Protein AF-A0A0C2JNX7-F1 (afdb_monomer)

Foldseek 3Di:
DDPVVVVPDPPPPPPPVDDPVRLVVLLVVLVVQLVVCPVPCVPCVVSNVVSVVVNVVSVCVVVVVVD

Sequence (67 aa):
MSADELRGAATPPVAYALTDAERLALRDLLDEMVEATEDHVFWFGRAREAALEIRRRLTALLDGAEG

Mean predicted aligned error: 11.93 Å

Structure (mmCIF, N/CA/C/O backbone):
data_AF-A0A0C2JNX7-F1
#
_entry.id   AF-A0A0C2JNX7-F1
#
loop_
_atom_site.group_PDB
_atom_site.id
_atom_site.type_symbol
_atom_site.label_atom_id
_atom_site.label_alt_id
_atom_site.label_comp_id
_atom_site.label_asym_id
_atom_site.label_entity_id
_atom_site.label_seq_id
_atom_site.pdbx_PDB_ins_code
_atom_site.Cartn_x
_atom_site.Cartn_y
_atom_site.Cartn_z
_atom_site.occupancy
_atom_site.B_iso_or_equiv
_atom_site.auth_seq_id
_atom_site.auth_comp_id
_atom_site.auth_asym_id
_atom_site.auth_atom_id
_atom_site.pdbx_PDB_model_num
ATOM 1 N N . MET A 1 1 ? -5.048 -45.239 21.244 1.00 45.22 1 MET A N 1
ATOM 2 C CA . MET A 1 1 ? -4.981 -43.822 20.842 1.00 45.22 1 MET A CA 1
ATOM 3 C C . MET A 1 1 ? -5.684 -43.712 19.510 1.00 45.22 1 MET A C 1
ATOM 5 O O . MET A 1 1 ? -5.314 -44.433 18.588 1.00 45.22 1 MET A O 1
ATOM 9 N N . SER A 1 2 ? -6.780 -42.961 19.468 1.00 49.22 2 SER A N 1
ATOM 10 C CA . SER A 1 2 ? -7.713 -42.938 18.336 1.00 49.22 2 SER A CA 1
ATOM 11 C C . SER A 1 2 ? -7.439 -41.720 17.458 1.00 49.22 2 SER A C 1
ATOM 13 O O . SER A 1 2 ? -7.023 -40.680 17.958 1.00 49.22 2 SER A O 1
ATOM 15 N N . ALA A 1 3 ? -7.714 -41.830 16.155 1.00 52.50 3 ALA A N 1
ATOM 16 C CA . ALA A 1 3 ? -7.495 -40.776 15.153 1.00 52.50 3 ALA A CA 1
ATOM 17 C C . ALA A 1 3 ? -8.218 -39.438 15.442 1.00 52.50 3 ALA A C 1
ATOM 19 O O . ALA A 1 3 ? -7.958 -38.441 14.774 1.00 52.50 3 ALA A O 1
ATOM 20 N N . ASP A 1 4 ? -9.098 -39.415 16.444 1.00 51.62 4 ASP A N 1
ATOM 21 C CA . ASP A 1 4 ? -9.814 -38.233 16.921 1.00 51.62 4 ASP A CA 1
ATOM 22 C C . ASP A 1 4 ? -8.912 -37.270 17.723 1.00 51.62 4 ASP A C 1
ATOM 24 O O . ASP A 1 4 ? -9.090 -36.058 17.660 1.00 51.62 4 ASP A O 1
ATOM 28 N N . GLU A 1 5 ? -7.854 -37.774 18.375 1.00 48.94 5 GLU A N 1
ATOM 29 C CA . GLU A 1 5 ? -6.900 -36.947 19.142 1.00 48.94 5 GLU A CA 1
ATOM 30 C C . GLU A 1 5 ? -5.971 -36.116 18.233 1.00 48.94 5 GLU A C 1
ATOM 32 O O . GLU A 1 5 ? -5.434 -35.092 18.649 1.00 48.94 5 GLU A O 1
ATOM 37 N N . LEU A 1 6 ? -5.823 -36.503 16.959 1.00 52.00 6 LEU A N 1
ATOM 38 C CA . LEU A 1 6 ? -5.059 -35.748 15.954 1.00 52.00 6 LEU A CA 1
ATOM 39 C C . LEU A 1 6 ? -5.865 -34.604 15.318 1.00 52.00 6 LEU A C 1
ATOM 41 O O . LEU A 1 6 ? -5.307 -33.799 14.573 1.00 52.00 6 LEU A O 1
ATOM 45 N N . ARG A 1 7 ? -7.166 -34.493 15.617 1.00 51.47 7 ARG A N 1
ATOM 46 C CA . ARG A 1 7 ? -8.040 -33.420 15.114 1.00 51.47 7 ARG A CA 1
ATOM 47 C C . ARG A 1 7 ? -8.001 -32.158 15.998 1.00 51.47 7 ARG A C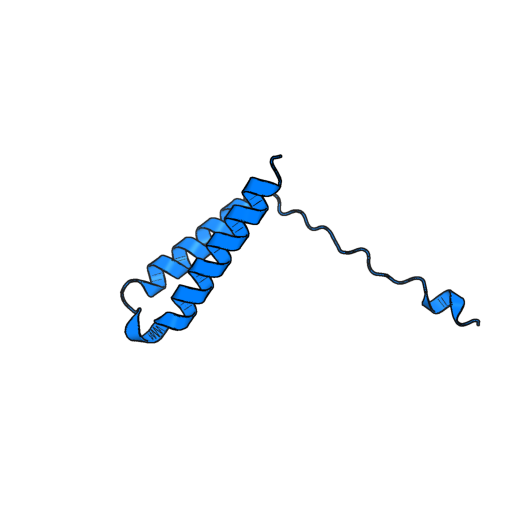 1
ATOM 49 O O . ARG A 1 7 ? -8.808 -31.252 15.822 1.00 51.47 7 ARG A O 1
ATOM 56 N N . GLY A 1 8 ? -7.058 -32.085 16.941 1.00 47.16 8 GLY A N 1
ATOM 57 C CA . GLY A 1 8 ? -6.944 -31.028 17.952 1.00 47.16 8 GLY A CA 1
ATOM 58 C C . GLY A 1 8 ? -5.900 -29.938 17.689 1.00 47.16 8 GLY A C 1
ATOM 59 O O . GLY A 1 8 ? -5.547 -29.225 18.621 1.00 47.16 8 GLY A O 1
ATOM 60 N N . ALA A 1 9 ? -5.381 -29.790 16.469 1.00 49.81 9 ALA A N 1
ATOM 61 C CA . ALA A 1 9 ? -4.441 -28.713 16.144 1.00 49.81 9 ALA A CA 1
ATOM 62 C C . ALA A 1 9 ? -4.770 -28.068 14.795 1.00 49.81 9 ALA A C 1
ATOM 64 O O . ALA A 1 9 ? -3.910 -27.895 13.934 1.00 49.81 9 ALA A O 1
ATOM 65 N N . ALA A 1 10 ? -6.030 -27.675 14.601 1.00 51.62 10 ALA A N 1
ATOM 66 C CA . ALA A 1 10 ? -6.251 -26.494 13.783 1.00 51.62 10 ALA A CA 1
ATOM 67 C C . ALA A 1 10 ? -5.622 -25.338 14.567 1.00 51.62 10 ALA A C 1
ATOM 69 O O . ALA A 1 10 ? -6.250 -24.797 15.475 1.00 51.62 10 ALA A O 1
ATOM 70 N N . THR A 1 11 ? -4.350 -25.032 14.289 1.00 53.06 11 THR A N 1
ATOM 71 C CA . THR A 1 11 ? -3.749 -23.761 14.689 1.00 53.06 11 THR A CA 1
ATOM 72 C C . THR A 1 11 ? -4.781 -22.703 14.319 1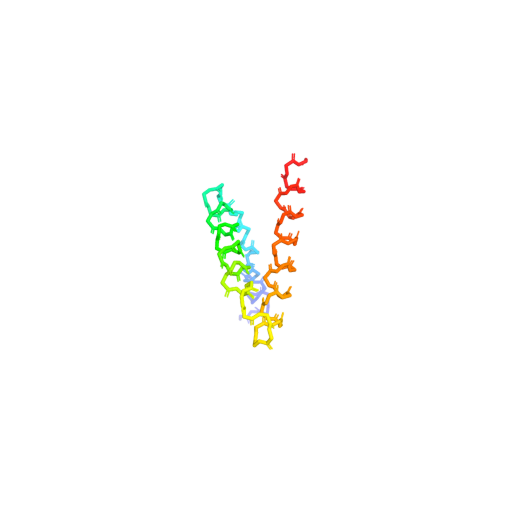.00 53.06 11 THR A C 1
ATOM 74 O O . THR A 1 11 ? -5.115 -22.618 13.130 1.00 53.06 11 THR A O 1
ATOM 77 N N . PRO A 1 12 ? -5.378 -21.979 15.287 1.00 51.78 12 PRO A N 1
ATOM 78 C CA . PRO A 1 12 ? -6.313 -20.925 14.934 1.00 51.78 12 PRO A CA 1
ATOM 79 C C . PRO A 1 12 ? -5.583 -20.030 13.931 1.00 51.78 12 PRO A C 1
ATOM 81 O O . PRO A 1 12 ? -4.383 -19.804 14.131 1.00 51.78 12 PRO A O 1
ATOM 84 N N . PRO A 1 13 ? -6.222 -19.577 12.832 1.00 56.22 13 PRO A N 1
ATOM 85 C CA . PRO A 1 13 ? -5.595 -18.571 11.996 1.00 56.22 13 PRO A CA 1
ATOM 86 C C . PRO A 1 13 ? -5.263 -17.455 12.965 1.00 56.22 13 PRO A C 1
ATOM 88 O O . PRO A 1 13 ? -6.169 -16.903 13.592 1.00 56.22 13 PRO A O 1
ATOM 91 N N . VAL A 1 14 ? -3.973 -17.239 13.219 1.00 58.44 14 VAL A N 1
ATOM 92 C CA . VAL A 1 14 ? -3.604 -16.201 14.154 1.00 58.44 14 VAL A CA 1
ATOM 93 C C . VAL A 1 14 ? -3.994 -14.938 13.425 1.00 58.44 14 VAL A C 1
ATOM 95 O O . VAL A 1 14 ? -3.336 -14.529 12.471 1.00 58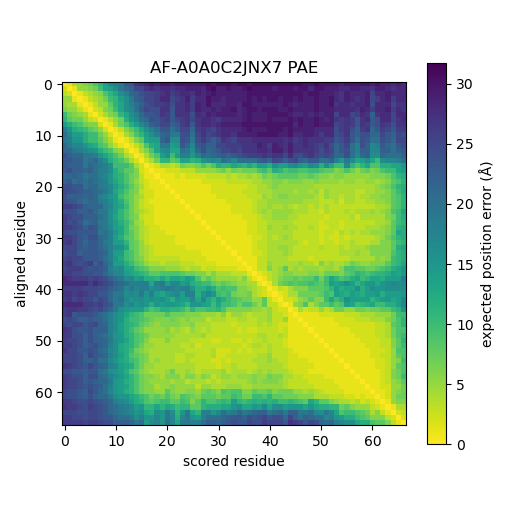.44 14 VAL A O 1
ATOM 98 N N . ALA A 1 15 ? -5.153 -14.402 13.789 1.00 61.12 15 ALA A N 1
ATOM 99 C CA . ALA A 1 15 ? -5.608 -13.111 13.349 1.00 61.12 15 ALA A CA 1
ATOM 100 C C . ALA A 1 15 ? -4.699 -12.113 14.060 1.00 61.12 15 ALA A C 1
ATOM 102 O O . ALA A 1 15 ? -5.086 -11.476 15.035 1.00 61.12 15 ALA A O 1
ATOM 103 N N . TYR A 1 16 ? -3.447 -12.033 13.608 1.00 63.22 16 TYR A N 1
ATOM 104 C CA . TYR A 1 16 ? -2.585 -10.904 13.884 1.00 63.22 16 TYR A CA 1
ATOM 105 C C . TYR A 1 16 ? -3.163 -9.752 13.074 1.00 63.22 16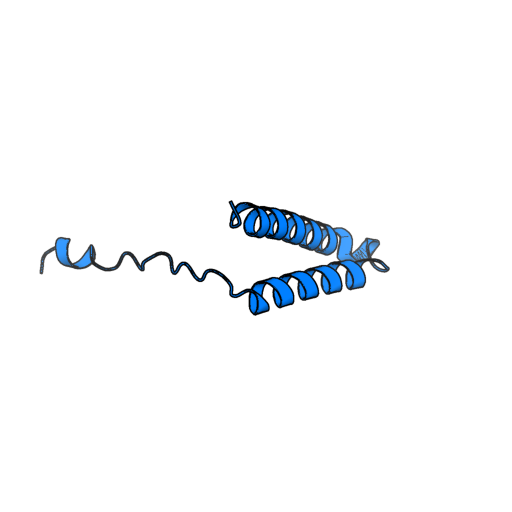 TYR A C 1
ATOM 107 O O . TYR A 1 16 ? -2.703 -9.423 11.982 1.00 63.22 16 TYR A O 1
ATOM 115 N N . ALA A 1 17 ? -4.262 -9.196 13.583 1.00 75.94 17 ALA A N 1
ATOM 116 C CA . ALA A 1 17 ? -4.681 -7.877 13.182 1.00 75.94 17 ALA A CA 1
ATOM 117 C C . ALA A 1 17 ? -3.500 -6.963 13.502 1.00 75.94 17 ALA A C 1
ATOM 119 O O . ALA A 1 17 ? -3.112 -6.839 14.663 1.00 75.94 17 ALA A O 1
ATOM 120 N N . LEU A 1 18 ? -2.900 -6.391 12.459 1.00 80.31 18 LEU A N 1
ATOM 121 C CA . LEU A 1 18 ? -1.823 -5.426 12.622 1.00 80.31 18 LEU A CA 1
ATOM 122 C C . LEU A 1 18 ? -2.324 -4.292 13.519 1.00 80.31 18 LEU A C 1
ATOM 124 O O . LEU A 1 18 ? -3.455 -3.817 13.355 1.00 80.31 18 LEU A O 1
ATOM 128 N N . THR A 1 19 ? -1.489 -3.859 14.450 1.00 86.56 19 THR A N 1
ATOM 129 C CA . THR A 1 19 ? -1.686 -2.606 15.182 1.00 86.56 19 THR A CA 1
ATOM 130 C C . THR A 1 19 ? -1.589 -1.417 14.226 1.00 86.56 19 THR A C 1
ATOM 132 O O . THR A 1 19 ? -1.003 -1.523 13.149 1.00 86.56 19 THR A O 1
ATOM 135 N N . ASP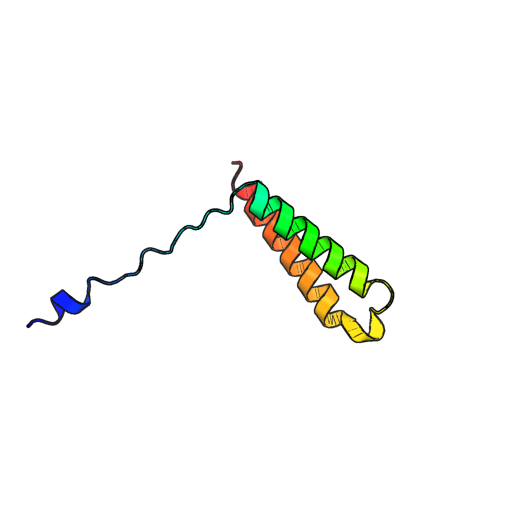 A 1 20 ? -2.120 -0.257 14.613 1.00 85.25 20 ASP A N 1
ATOM 136 C CA . ASP A 1 20 ? -2.029 0.958 13.787 1.00 85.25 20 ASP A CA 1
ATOM 137 C C . ASP A 1 20 ? -0.576 1.344 13.479 1.00 85.25 20 ASP A C 1
ATOM 139 O O . ASP A 1 20 ? -0.261 1.766 12.368 1.00 85.25 20 ASP A O 1
ATOM 143 N N . ALA A 1 21 ? 0.331 1.114 14.434 1.00 87.56 21 ALA A N 1
ATOM 144 C CA . ALA A 1 21 ? 1.761 1.337 14.255 1.00 87.56 21 ALA A CA 1
ATOM 145 C C . ALA A 1 21 ? 2.379 0.381 13.221 1.00 87.56 21 ALA A C 1
ATOM 147 O O . ALA A 1 21 ? 3.151 0.814 12.371 1.00 87.56 21 ALA A O 1
ATOM 148 N N . GLU A 1 22 ? 2.020 -0.905 13.247 1.00 86.50 22 GLU A N 1
ATOM 149 C CA . GLU A 1 22 ? 2.491 -1.879 12.251 1.00 86.50 22 GLU A CA 1
ATOM 150 C C . GLU A 1 22 ? 1.900 -1.605 10.861 1.00 86.50 22 GLU A C 1
ATOM 152 O O . GLU A 1 22 ? 2.585 -1.780 9.855 1.00 86.50 22 GLU A O 1
ATOM 157 N N . ARG A 1 23 ? 0.646 -1.134 10.791 1.00 86.94 23 ARG A N 1
ATOM 158 C CA . ARG A 1 23 ? 0.008 -0.707 9.534 1.00 86.94 23 ARG A CA 1
ATOM 159 C C . ARG A 1 23 ? 0.740 0.480 8.923 1.00 86.94 23 ARG A C 1
ATOM 161 O O . ARG A 1 23 ? 0.974 0.481 7.717 1.00 86.94 23 ARG A O 1
ATOM 168 N N . LEU A 1 24 ? 1.090 1.469 9.745 1.00 89.12 24 LEU A N 1
ATOM 169 C CA . LEU A 1 24 ? 1.851 2.637 9.315 1.00 89.12 24 LEU A CA 1
ATOM 170 C C . LEU A 1 24 ? 3.253 2.233 8.847 1.00 89.12 24 LEU A C 1
ATOM 172 O O . LEU A 1 24 ? 3.606 2.516 7.710 1.00 89.12 24 LEU A O 1
ATOM 176 N N . ALA A 1 25 ? 3.985 1.461 9.654 1.00 90.06 25 ALA A N 1
ATOM 177 C CA . ALA A 1 25 ? 5.327 0.996 9.303 1.00 90.06 25 ALA A CA 1
ATOM 178 C C . ALA A 1 25 ? 5.354 0.187 7.994 1.00 90.06 25 ALA A C 1
ATOM 180 O O . ALA A 1 25 ? 6.292 0.293 7.207 1.00 90.06 25 ALA A O 1
ATOM 181 N N . LEU A 1 26 ? 4.317 -0.617 7.735 1.00 88.44 26 LEU A N 1
ATOM 182 C CA . LEU A 1 26 ? 4.207 -1.373 6.491 1.00 88.44 26 LEU A CA 1
ATOM 183 C C . LEU A 1 26 ? 3.884 -0.478 5.284 1.00 88.44 26 LEU A C 1
ATOM 185 O O . LEU A 1 26 ? 4.370 -0.752 4.188 1.00 88.44 26 LEU A O 1
ATOM 189 N N . ARG A 1 27 ? 3.070 0.572 5.465 1.00 89.19 27 ARG A N 1
ATOM 190 C CA . ARG A 1 27 ? 2.806 1.574 4.419 1.00 89.19 27 ARG A CA 1
ATOM 191 C C . ARG A 1 27 ? 4.091 2.322 4.062 1.00 89.19 27 ARG A C 1
ATOM 193 O O . ARG A 1 27 ? 4.440 2.347 2.886 1.00 89.19 27 ARG A O 1
ATOM 200 N N . ASP A 1 28 ? 4.817 2.804 5.068 1.00 92.38 28 ASP A N 1
ATOM 201 C CA . ASP A 1 28 ? 6.072 3.540 4.889 1.00 92.38 28 ASP A CA 1
ATOM 202 C C . ASP A 1 28 ? 7.109 2.692 4.137 1.00 92.38 28 ASP A C 1
ATOM 204 O O . ASP A 1 28 ? 7.672 3.132 3.138 1.00 92.38 28 ASP A O 1
ATOM 208 N N . LEU A 1 29 ? 7.282 1.423 4.530 1.00 90.94 29 LEU A N 1
ATOM 209 C CA . LEU A 1 29 ? 8.195 0.501 3.849 1.00 90.94 29 LEU A CA 1
ATOM 210 C C . LEU A 1 29 ? 7.845 0.312 2.363 1.00 90.94 29 LEU A C 1
ATOM 212 O O . LEU A 1 29 ? 8.732 0.218 1.515 1.00 90.94 29 LEU A O 1
ATOM 216 N N . LEU A 1 30 ? 6.558 0.213 2.029 1.00 89.94 30 LEU A N 1
ATOM 217 C CA . LEU A 1 30 ? 6.130 0.042 0.640 1.00 89.94 30 LEU A CA 1
ATOM 218 C C . LEU A 1 30 ? 6.353 1.307 -0.184 1.00 89.94 30 LEU A C 1
ATOM 220 O O . LEU A 1 30 ? 6.709 1.197 -1.357 1.00 89.94 30 LEU A O 1
ATOM 224 N N . ASP A 1 31 ? 6.167 2.481 0.414 1.00 88.81 31 ASP A N 1
ATOM 225 C CA . ASP A 1 31 ? 6.461 3.752 -0.239 1.00 88.81 31 ASP A CA 1
ATOM 226 C C . ASP A 1 31 ? 7.969 3.905 -0.484 1.00 88.81 31 ASP A C 1
ATOM 228 O O . ASP A 1 31 ? 8.362 4.168 -1.622 1.00 88.81 31 ASP A O 1
ATOM 232 N N . GLU A 1 32 ? 8.817 3.572 0.496 1.00 90.00 32 GLU A N 1
ATOM 233 C CA . GLU A 1 32 ? 10.277 3.518 0.321 1.00 90.00 32 GLU A CA 1
ATOM 234 C C . GLU A 1 32 ? 10.687 2.556 -0.806 1.00 90.00 32 GLU A C 1
ATOM 236 O O . GLU A 1 32 ? 11.554 2.869 -1.623 1.00 90.00 32 GLU A O 1
ATOM 241 N N . MET A 1 33 ? 10.051 1.382 -0.900 1.00 86.00 33 MET A N 1
ATOM 242 C CA . MET A 1 33 ? 10.312 0.433 -1.986 1.00 86.00 33 MET A CA 1
ATOM 243 C C . MET A 1 33 ? 9.898 0.982 -3.355 1.00 86.00 33 MET A C 1
ATOM 245 O O . MET A 1 33 ? 10.577 0.720 -4.348 1.00 86.00 33 MET A O 1
ATOM 249 N N . VAL A 1 34 ? 8.793 1.724 -3.442 1.00 86.00 34 VAL A N 1
ATOM 250 C CA . VAL A 1 34 ? 8.367 2.356 -4.696 1.00 86.00 34 VAL A CA 1
ATOM 251 C C . VAL A 1 34 ? 9.360 3.446 -5.101 1.00 86.00 34 VAL A C 1
ATOM 253 O O . VAL A 1 34 ? 9.836 3.412 -6.237 1.00 86.00 34 VAL A O 1
ATOM 256 N N . GLU A 1 35 ? 9.734 4.334 -4.180 1.00 87.62 35 GLU A N 1
ATOM 257 C CA . GLU A 1 35 ? 10.713 5.405 -4.410 1.00 87.62 35 GLU A CA 1
ATOM 258 C C . GLU A 1 35 ? 12.089 4.850 -4.804 1.00 87.62 35 GLU A C 1
ATOM 260 O O . GLU A 1 35 ? 12.676 5.265 -5.803 1.00 87.62 35 GLU A O 1
ATOM 265 N N . ALA A 1 36 ? 12.579 3.816 -4.115 1.00 85.44 36 ALA A N 1
ATOM 266 C CA . ALA A 1 36 ? 13.858 3.178 -4.438 1.00 85.44 36 ALA A CA 1
ATOM 267 C C . ALA A 1 36 ? 13.889 2.561 -5.849 1.00 85.44 36 ALA A C 1
ATOM 269 O O . ALA A 1 36 ? 14.957 2.354 -6.432 1.00 85.44 36 ALA A O 1
ATOM 270 N N . THR A 1 37 ? 12.719 2.255 -6.414 1.00 83.69 37 THR A N 1
ATOM 271 C CA . THR A 1 37 ? 12.598 1.724 -7.775 1.00 83.69 37 THR A CA 1
ATOM 272 C C . THR A 1 37 ? 12.303 2.793 -8.825 1.00 83.69 37 THR A C 1
ATOM 274 O O . THR A 1 37 ? 12.279 2.462 -10.013 1.00 83.69 37 THR A O 1
ATOM 277 N N . GLU A 1 38 ? 12.100 4.057 -8.439 1.00 78.25 38 GLU A N 1
ATOM 278 C CA . GLU A 1 38 ? 11.651 5.114 -9.348 1.00 78.25 38 GLU A CA 1
ATOM 279 C C . GLU A 1 38 ? 12.683 5.503 -10.402 1.00 78.25 38 GLU A C 1
ATOM 281 O O . GLU A 1 38 ? 12.352 5.565 -11.587 1.00 78.25 38 GLU A O 1
ATOM 286 N N . ASP A 1 39 ? 13.943 5.630 -9.999 1.00 78.94 39 ASP A N 1
ATOM 287 C CA . ASP A 1 39 ? 15.050 5.972 -10.899 1.00 78.94 39 ASP A CA 1
ATOM 288 C C . ASP A 1 39 ? 15.668 4.743 -11.590 1.00 78.94 39 ASP A C 1
ATOM 290 O O . ASP A 1 39 ? 16.527 4.848 -12.470 1.00 78.94 39 ASP A O 1
ATOM 294 N N . HIS A 1 40 ? 15.218 3.543 -11.216 1.00 75.75 40 HIS A N 1
ATOM 295 C CA . HIS A 1 40 ? 15.814 2.277 -11.636 1.00 75.75 40 HIS A CA 1
ATOM 296 C C . HIS A 1 40 ? 14.793 1.289 -12.221 1.00 75.75 40 HIS A C 1
ATOM 298 O O . HIS A 1 40 ? 15.040 0.080 -12.260 1.00 75.75 40 HIS A O 1
ATOM 304 N N . VAL A 1 41 ? 13.663 1.789 -12.736 1.00 65.88 41 VAL A N 1
ATOM 305 C CA . VAL A 1 41 ? 12.549 0.981 -13.278 1.00 65.88 41 VAL A CA 1
ATOM 306 C C . VAL A 1 41 ? 13.002 -0.024 -14.335 1.00 65.88 41 VAL A C 1
ATOM 308 O O . VAL A 1 41 ? 12.494 -1.141 -14.374 1.00 65.88 41 VAL A O 1
ATOM 311 N N . PHE A 1 42 ? 13.990 0.325 -15.164 1.00 69.19 42 PHE A N 1
ATOM 312 C CA . PHE A 1 42 ? 14.537 -0.591 -16.170 1.00 69.19 42 PHE A CA 1
ATOM 313 C C . PHE A 1 42 ? 15.101 -1.887 -15.553 1.00 69.19 42 PHE A C 1
ATOM 315 O O . PHE A 1 42 ? 14.955 -2.960 -16.133 1.00 69.19 42 PHE A O 1
ATOM 322 N N . TRP A 1 43 ? 15.693 -1.807 -14.357 1.00 69.00 43 TRP A N 1
ATOM 323 C CA . TRP A 1 43 ? 16.279 -2.948 -13.646 1.00 69.00 43 TRP A CA 1
ATOM 324 C C . TRP A 1 43 ? 15.305 -3.586 -12.651 1.00 69.00 43 TRP A C 1
ATOM 326 O O . TRP A 1 43 ? 15.329 -4.801 -12.453 1.00 69.00 43 TRP A O 1
ATOM 336 N N . PHE A 1 44 ? 14.417 -2.783 -12.061 1.00 77.00 44 PHE A N 1
ATOM 337 C CA . PHE A 1 44 ? 13.537 -3.201 -10.968 1.00 77.00 44 PHE A CA 1
ATOM 338 C C . PHE A 1 44 ? 12.045 -3.176 -11.305 1.00 77.00 44 PHE A C 1
ATOM 340 O O . PHE A 1 44 ? 11.225 -3.255 -10.396 1.00 77.00 44 PHE A O 1
ATOM 347 N N . GLY A 1 45 ? 11.660 -3.135 -12.584 1.00 80.62 45 GLY A N 1
ATOM 348 C CA . GLY A 1 45 ? 10.256 -3.030 -13.004 1.00 80.62 45 GLY A CA 1
ATOM 349 C C . GLY A 1 45 ? 9.328 -4.045 -12.328 1.00 80.62 45 GLY A C 1
ATOM 350 O O . GLY A 1 45 ? 8.307 -3.663 -11.766 1.00 80.62 45 GLY A O 1
ATOM 351 N N . ARG A 1 46 ? 9.737 -5.320 -12.244 1.00 84.12 46 ARG A N 1
ATOM 352 C CA . ARG A 1 46 ? 8.962 -6.3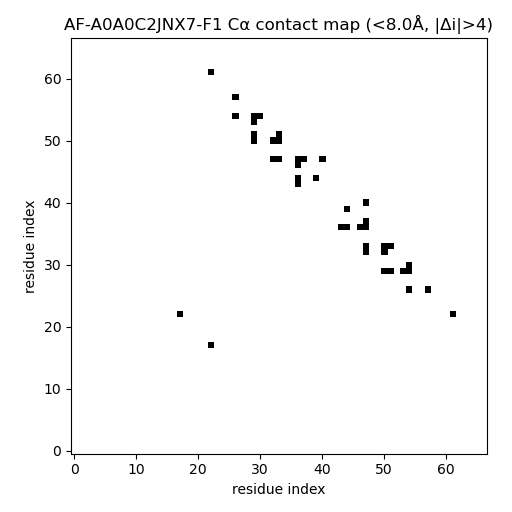57 -11.530 1.00 84.12 46 ARG A CA 1
ATOM 353 C C . ARG A 1 46 ? 8.857 -6.118 -10.022 1.00 84.12 46 ARG A C 1
ATOM 355 O O . ARG A 1 46 ? 7.834 -6.442 -9.429 1.00 84.12 46 ARG A O 1
ATOM 362 N N . ALA A 1 47 ? 9.905 -5.586 -9.395 1.00 82.62 47 ALA A N 1
ATOM 363 C CA . ALA A 1 47 ? 9.882 -5.263 -7.969 1.00 82.62 47 ALA A CA 1
ATOM 364 C C . ALA A 1 47 ? 8.978 -4.051 -7.698 1.00 82.62 47 ALA A C 1
ATOM 366 O O . ALA A 1 47 ? 8.200 -4.078 -6.748 1.00 82.62 47 ALA A O 1
ATOM 367 N N . ARG A 1 48 ? 9.003 -3.047 -8.584 1.00 84.75 48 ARG A N 1
ATOM 368 C CA . ARG A 1 48 ? 8.096 -1.895 -8.544 1.00 84.75 48 ARG A CA 1
ATOM 369 C C . ARG A 1 48 ? 6.638 -2.319 -8.684 1.00 84.75 48 ARG A C 1
ATOM 371 O O . ARG A 1 48 ? 5.803 -1.923 -7.879 1.00 84.75 48 ARG A O 1
ATOM 378 N N . GLU A 1 49 ? 6.329 -3.145 -9.680 1.00 88.75 49 GLU A N 1
ATOM 379 C CA . GLU A 1 49 ? 4.974 -3.669 -9.891 1.00 88.75 49 GLU A CA 1
ATOM 380 C C . GLU A 1 49 ? 4.478 -4.457 -8.676 1.00 88.75 49 GLU A C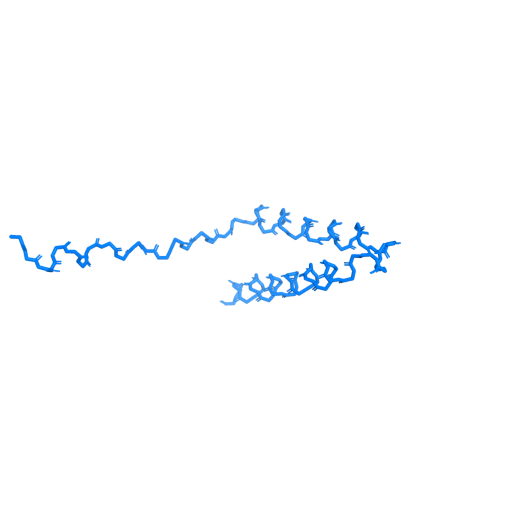 1
ATOM 382 O O . GLU A 1 49 ? 3.341 -4.271 -8.241 1.00 88.75 49 GLU A O 1
ATOM 387 N N . ALA A 1 50 ? 5.3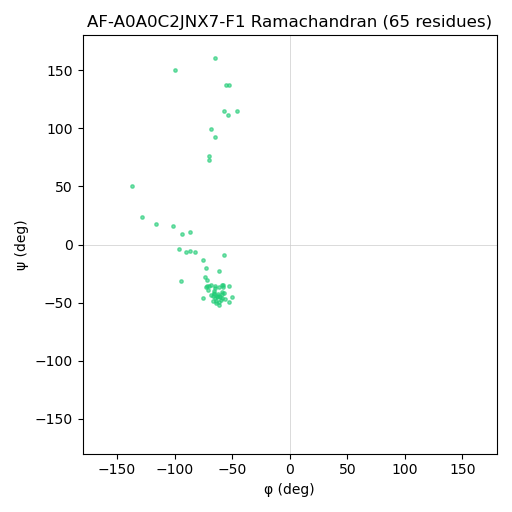40 -5.288 -8.083 1.00 87.94 50 ALA A N 1
ATOM 388 C CA . ALA A 1 50 ? 5.010 -6.019 -6.867 1.00 87.94 50 ALA A CA 1
ATOM 389 C C . ALA A 1 50 ? 4.751 -5.077 -5.680 1.00 87.94 50 ALA A C 1
ATOM 391 O O . ALA A 1 50 ? 3.750 -5.249 -4.987 1.00 87.94 50 ALA A O 1
ATOM 392 N N . ALA A 1 51 ? 5.598 -4.065 -5.463 1.00 86.75 51 ALA A N 1
ATOM 393 C CA . ALA A 1 51 ? 5.418 -3.088 -4.389 1.00 86.75 51 ALA A CA 1
ATOM 394 C C . ALA A 1 51 ? 4.102 -2.305 -4.543 1.00 86.75 51 ALA A C 1
ATOM 396 O O . ALA A 1 51 ? 3.335 -2.189 -3.587 1.00 86.75 51 ALA A O 1
ATOM 397 N N . LEU A 1 52 ? 3.784 -1.855 -5.762 1.00 87.56 52 LEU A N 1
ATOM 398 C CA . LEU A 1 52 ? 2.524 -1.172 -6.071 1.00 87.56 52 LEU A CA 1
ATOM 399 C C . LEU A 1 52 ? 1.303 -2.071 -5.834 1.00 87.56 52 LEU A C 1
ATOM 401 O O . LEU A 1 52 ? 0.306 -1.625 -5.262 1.00 87.56 52 LEU A O 1
ATOM 405 N N . GLU A 1 53 ? 1.374 -3.339 -6.241 1.00 90.44 53 GLU A N 1
ATOM 406 C CA . GLU A 1 53 ? 0.283 -4.294 -6.038 1.00 90.44 53 GLU A CA 1
ATOM 407 C C . GLU A 1 53 ? 0.057 -4.596 -4.554 1.00 90.44 53 GLU A C 1
ATOM 409 O O . GLU A 1 53 ? -1.089 -4.651 -4.097 1.00 90.44 53 GLU A O 1
ATOM 414 N N . ILE A 1 54 ? 1.138 -4.764 -3.788 1.00 88.19 54 ILE A N 1
ATOM 415 C CA . ILE A 1 54 ? 1.070 -4.992 -2.344 1.00 88.19 54 ILE A CA 1
ATOM 416 C C . ILE A 1 54 ? 0.490 -3.759 -1.653 1.00 88.19 54 ILE A C 1
ATOM 418 O O . ILE A 1 54 ? -0.443 -3.906 -0.865 1.00 88.19 54 ILE A O 1
ATOM 422 N N . ARG A 1 55 ? 0.954 -2.552 -2.000 1.00 87.06 55 ARG A N 1
ATOM 423 C CA . ARG A 1 55 ? 0.412 -1.293 -1.474 1.00 87.06 55 ARG A CA 1
ATOM 424 C C . ARG A 1 55 ? -1.085 -1.175 -1.739 1.00 87.06 55 ARG A C 1
ATOM 426 O O . ARG A 1 55 ? -1.842 -0.919 -0.810 1.00 87.06 55 ARG A O 1
ATOM 433 N N . ARG A 1 56 ? -1.539 -1.450 -2.966 1.00 88.69 56 ARG A N 1
ATOM 434 C CA . ARG A 1 56 ? -2.968 -1.417 -3.320 1.00 88.69 56 ARG A CA 1
ATOM 435 C C . ARG A 1 56 ? -3.799 -2.394 -2.486 1.00 88.69 56 ARG A C 1
ATOM 437 O O . ARG A 1 56 ? -4.856 -2.022 -1.981 1.00 88.69 56 ARG A O 1
ATOM 444 N N . ARG A 1 57 ? -3.345 -3.645 -2.358 1.00 88.25 57 ARG A N 1
ATOM 445 C CA . ARG A 1 57 ? -4.050 -4.673 -1.573 1.00 88.25 57 ARG A CA 1
ATOM 446 C C . ARG A 1 57 ? -4.068 -4.338 -0.092 1.00 88.25 57 ARG A C 1
ATOM 448 O O . ARG A 1 57 ? -5.093 -4.537 0.548 1.00 88.25 57 ARG A O 1
ATOM 455 N N . LEU A 1 58 ? -2.958 -3.825 0.429 1.00 86.50 58 LEU A N 1
ATOM 456 C CA . LEU A 1 58 ? -2.861 -3.391 1.811 1.00 86.50 58 LEU A CA 1
ATOM 457 C C . LEU A 1 58 ? -3.850 -2.257 2.072 1.00 86.50 58 LEU A C 1
ATOM 459 O O . LEU A 1 58 ? -4.676 -2.398 2.959 1.00 86.50 58 LEU A O 1
ATOM 463 N N . THR A 1 59 ? -3.846 -1.191 1.269 1.00 84.94 59 THR A N 1
ATOM 464 C CA . THR A 1 59 ? -4.823 -0.098 1.395 1.00 84.94 59 THR A CA 1
ATOM 465 C C . THR A 1 59 ? -6.257 -0.627 1.399 1.00 84.94 59 THR A C 1
ATOM 467 O O . THR A 1 59 ? -6.995 -0.350 2.334 1.00 84.94 59 THR A O 1
ATOM 470 N N . ALA A 1 60 ? -6.625 -1.488 0.445 1.00 85.38 60 ALA A N 1
ATOM 471 C CA . ALA A 1 60 ? -7.968 -2.068 0.393 1.00 85.38 60 ALA A CA 1
ATOM 472 C C . ALA A 1 60 ? -8.330 -2.915 1.633 1.00 85.38 60 ALA A C 1
ATOM 474 O O . ALA A 1 60 ? -9.477 -2.903 2.071 1.00 85.38 60 ALA A O 1
ATOM 475 N N . LEU A 1 61 ? -7.369 -3.651 2.200 1.00 82.31 61 LEU A N 1
ATOM 476 C CA . LEU A 1 61 ? -7.569 -4.452 3.413 1.00 82.31 61 LEU A CA 1
ATOM 477 C C . LEU A 1 61 ? -7.697 -3.593 4.673 1.00 82.31 61 LEU A C 1
ATOM 479 O O . LEU A 1 61 ? -8.450 -3.950 5.575 1.00 82.31 61 LEU A O 1
ATOM 483 N N . LEU A 1 62 ? -6.943 -2.498 4.756 1.00 78.38 62 LEU A N 1
ATOM 484 C CA . LEU A 1 62 ? -6.969 -1.598 5.904 1.00 78.38 62 LEU A CA 1
ATOM 485 C C . LEU A 1 62 ? -8.236 -0.739 5.891 1.00 78.38 62 LEU A C 1
ATOM 487 O O . LEU A 1 62 ? -8.924 -0.686 6.902 1.00 78.38 62 LEU A O 1
ATOM 491 N N . ASP A 1 63 ? -8.589 -0.172 4.739 1.00 77.56 63 ASP A N 1
ATOM 492 C CA . ASP A 1 63 ? -9.767 0.687 4.588 1.00 77.56 63 ASP A CA 1
ATOM 493 C C . ASP A 1 63 ? -11.073 -0.130 4.657 1.00 77.56 63 ASP A C 1
ATOM 495 O O . ASP A 1 63 ? -12.099 0.347 5.132 1.00 77.56 63 ASP A O 1
ATOM 499 N N . GLY A 1 64 ? -11.043 -1.398 4.226 1.00 67.44 64 GLY A N 1
ATOM 500 C CA . GLY A 1 64 ? -12.168 -2.329 4.364 1.00 67.44 64 GLY A CA 1
ATOM 501 C C . GLY A 1 64 ? -12.372 -2.880 5.781 1.00 67.44 64 GLY A C 1
ATOM 502 O O . GLY A 1 64 ? -13.414 -3.473 6.046 1.00 67.44 64 GLY A O 1
ATOM 503 N N . ALA A 1 65 ? -11.400 -2.706 6.684 1.00 54.97 65 ALA A N 1
ATOM 504 C CA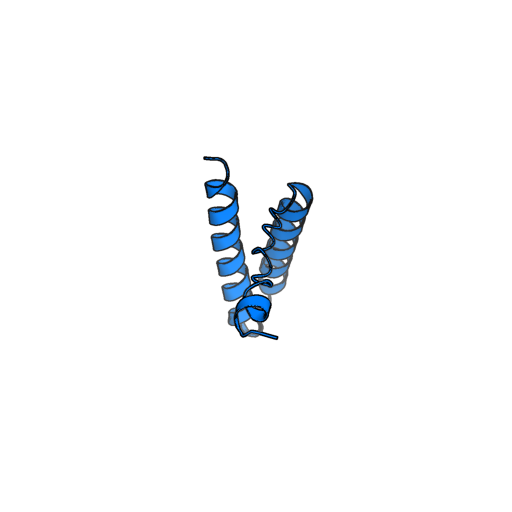 . ALA A 1 65 ? -11.491 -3.127 8.085 1.00 54.97 65 ALA A CA 1
ATOM 505 C C . ALA A 1 65 ? -12.064 -2.037 9.015 1.00 54.97 65 ALA A C 1
ATOM 507 O O . ALA A 1 65 ? -12.304 -2.316 10.187 1.00 54.97 65 ALA A O 1
ATOM 508 N N . GLU A 1 66 ? -12.284 -0.821 8.504 1.00 50.62 66 GLU A N 1
ATOM 509 C CA . GLU A 1 66 ? -12.885 0.313 9.227 1.00 50.62 66 GLU A CA 1
ATOM 510 C C . GLU A 1 66 ? -14.416 0.426 9.018 1.00 50.62 66 GLU A C 1
ATOM 512 O O . GLU A 1 66 ? -15.018 1.425 9.414 1.00 50.62 66 GLU A O 1
ATOM 517 N N . GLY A 1 67 ? -15.048 -0.583 8.396 1.00 43.91 67 GLY A N 1
ATOM 518 C CA . GLY A 1 67 ? -16.489 -0.642 8.089 1.00 43.91 67 GLY A CA 1
ATOM 519 C C . GLY A 1 67 ? -17.326 -1.476 9.052 1.00 43.91 67 GLY A C 1
ATOM 520 O O . GLY A 1 67 ? -16.845 -2.542 9.497 1.00 43.91 67 GLY A O 1
#

pLDDT: mean 74.95, std 15.47, range [43.91, 92.38]

Nearest PDB structures (foldseek):
  3k6t-assembly1_B  TM=7.406E-01  e=7.112E+00  Caenorhabditis elegans
  8ehx-assembly1_A  TM=7.759E-01  e=9.172E+00  Homo sapiens

Organism: NCBI:txid183763

Secondary structure (DSSP, 8-state):
--TTGGG------------HHHHHHHHHHHHHHHHHTTTTHHHHHHHHHHHHHHHHHHHHHHHTT--

Solvent-accessible surface area (backbone atoms only — not comparable to full-atom values): 4092 Å² total; per-residue (Å²): 139,60,84,70,71,74,71,74,68,76,71,69,79,78,79,73,71,71,50,74,67,55,49,48,53,52,49,52,53,37,49,52,50,39,57,71,23,63,93,38,38,93,83,30,44,71,59,33,52,48,31,53,52,49,47,54,52,49,50,54,56,55,65,62,66,77,112

Radius of gyration: 18.6 Å; Cα contacts (8 Å, |Δi|>4): 21; chains: 1; bounding box: 33×50×37 Å